Protein AF-A0A0R2TH17-F1 (afdb_monomer)

Radius of gyration: 11.71 Å; Cα contacts (8 Å, |Δi|>4): 81; chains: 1; bounding box: 26×22×29 Å

Sequence (61 aa):
MNINFLNFNSAFNFMKEIAKISEELNHHPQWTNNYNKLEIILWTHDKQALTSLDFTLAKRI

Mean predicted aligned error: 1.88 Å

Secondary structure (DSSP, 8-state):
-EEE-SSHHHHHHHHHHHHHHHHHHT---EEEEETTEEEEE--BTTTTB--HHHHHHHHH-

Structure (mmCIF, N/CA/C/O backbone):
data_AF-A0A0R2TH17-F1
#
_entry.id   AF-A0A0R2TH17-F1
#
loop_
_atom_site.group_PDB
_atom_site.id
_atom_site.type_symbol
_atom_site.label_atom_id
_atom_site.label_alt_id
_atom_site.label_comp_id
_atom_site.label_asym_id
_atom_site.label_entity_id
_atom_site.label_seq_id
_atom_site.pdbx_PDB_ins_code
_atom_site.Cartn_x
_atom_site.Cartn_y
_atom_site.Cartn_z
_atom_site.occupancy
_atom_site.B_iso_or_equiv
_atom_site.auth_seq_id
_atom_site.auth_comp_id
_atom_site.auth_asym_id
_atom_site.auth_atom_id
_atom_site.pdbx_PDB_model_num
ATOM 1 N N . MET A 1 1 ? -0.538 8.301 -3.308 1.00 92.69 1 MET A N 1
ATOM 2 C CA . MET A 1 1 ? -1.922 8.183 -2.794 1.00 92.69 1 MET A CA 1
ATOM 3 C C . MET A 1 1 ? -1.926 8.610 -1.341 1.00 92.69 1 MET A C 1
ATOM 5 O O . MET A 1 1 ? -0.978 8.282 -0.646 1.00 92.69 1 MET A O 1
ATOM 9 N N . ASN A 1 2 ? -2.953 9.332 -0.897 1.00 96.81 2 ASN A N 1
ATOM 10 C CA . ASN A 1 2 ? -3.100 9.765 0.494 1.00 96.81 2 ASN A CA 1
ATOM 11 C C . ASN A 1 2 ? -4.448 9.277 1.017 1.00 96.81 2 ASN A C 1
ATOM 13 O O . ASN A 1 2 ? -5.483 9.663 0.476 1.00 96.81 2 ASN A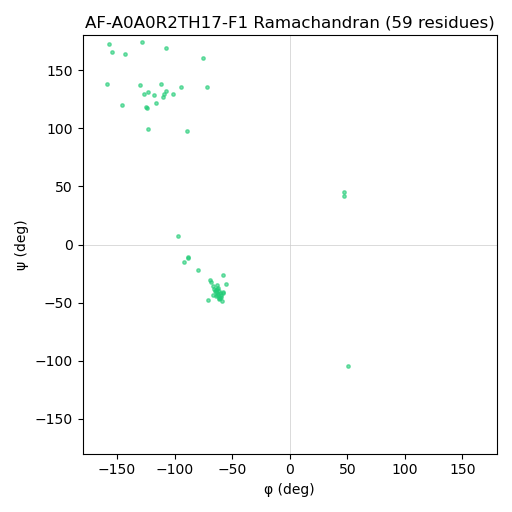 O 1
ATOM 17 N N . ILE A 1 3 ? -4.430 8.419 2.035 1.00 98.00 3 ILE A N 1
ATOM 18 C CA . ILE A 1 3 ? -5.624 7.755 2.563 1.00 98.00 3 ILE A CA 1
ATOM 19 C C . I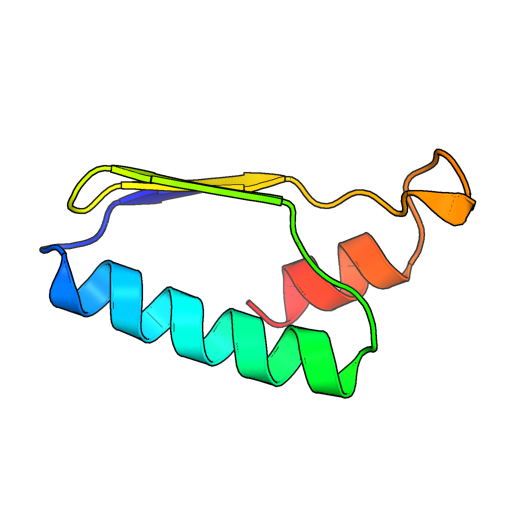LE A 1 3 ? -5.751 8.071 4.051 1.00 98.00 3 ILE A C 1
ATOM 21 O O . ILE A 1 3 ? -4.790 7.944 4.810 1.00 98.00 3 ILE A O 1
ATOM 25 N N . ASN A 1 4 ? -6.951 8.479 4.466 1.00 98.31 4 ASN A N 1
ATOM 26 C CA . ASN A 1 4 ? -7.290 8.716 5.864 1.00 98.31 4 ASN A CA 1
ATOM 27 C C . ASN A 1 4 ? -8.249 7.624 6.346 1.00 98.31 4 ASN A C 1
ATOM 29 O O . ASN A 1 4 ? -9.278 7.372 5.723 1.00 98.31 4 ASN A O 1
ATOM 33 N N . PHE A 1 5 ? -7.925 7.016 7.479 1.00 98.38 5 PHE A N 1
ATOM 34 C CA . PHE A 1 5 ? -8.707 5.973 8.130 1.00 98.38 5 PHE A CA 1
ATOM 35 C C . PHE A 1 5 ? -9.385 6.502 9.395 1.00 98.38 5 PHE A C 1
ATOM 37 O O . PHE A 1 5 ? -9.065 7.580 9.897 1.00 98.38 5 PHE A O 1
ATOM 44 N N . LEU A 1 6 ? -10.303 5.719 9.962 1.00 98.44 6 LEU A N 1
ATOM 45 C CA . LEU A 1 6 ? -10.943 6.067 11.233 1.00 98.44 6 LEU A CA 1
ATOM 46 C C . LEU A 1 6 ? -9.944 6.059 12.405 1.00 98.44 6 LEU A C 1
ATOM 48 O O . LEU A 1 6 ? -10.027 6.887 13.306 1.00 98.44 6 LEU A O 1
ATOM 52 N N . ASN A 1 7 ? -9.006 5.111 12.407 1.00 98.38 7 ASN A N 1
ATOM 53 C CA . ASN A 1 7 ? -8.029 4.913 13.476 1.00 98.38 7 ASN A CA 1
ATOM 54 C C . ASN A 1 7 ? -6.782 4.171 12.965 1.00 98.38 7 ASN A C 1
ATOM 56 O O . ASN A 1 7 ? -6.758 3.670 11.839 1.00 98.38 7 ASN A O 1
ATOM 60 N N . PHE A 1 8 ? -5.761 4.079 13.821 1.00 98.69 8 PHE A N 1
ATOM 61 C CA . PHE A 1 8 ? -4.502 3.394 13.516 1.00 98.69 8 PHE A CA 1
ATOM 62 C C . PHE A 1 8 ? -4.690 1.919 13.139 1.00 98.69 8 PHE A C 1
ATOM 64 O O . PHE A 1 8 ? -4.097 1.456 12.171 1.00 98.69 8 PHE A O 1
ATOM 71 N N . ASN A 1 9 ? -5.560 1.183 13.842 1.00 98.69 9 ASN A N 1
ATOM 72 C CA . ASN A 1 9 ? -5.780 -0.238 13.554 1.00 98.69 9 ASN A CA 1
ATOM 73 C C . ASN A 1 9 ? -6.339 -0.456 12.136 1.00 98.69 9 ASN A C 1
ATOM 75 O O . ASN A 1 9 ? -5.954 -1.394 11.445 1.00 98.69 9 ASN A O 1
ATOM 79 N N . SER A 1 10 ? -7.213 0.442 11.673 1.00 98.69 10 SER A N 1
ATOM 80 C CA . SER A 1 10 ? -7.765 0.405 10.313 1.00 98.69 10 SER A CA 1
ATOM 81 C C . SER A 1 10 ? -6.688 0.677 9.257 1.00 98.69 10 SER A C 1
ATOM 83 O O . SER A 1 10 ? -6.610 -0.056 8.274 1.00 98.69 10 SER A O 1
ATOM 85 N N . ALA A 1 11 ? -5.820 1.669 9.492 1.00 98.75 11 ALA A N 1
ATOM 86 C CA . ALA A 1 11 ? -4.686 1.959 8.613 1.00 98.75 11 ALA A CA 1
ATOM 87 C C . ALA A 1 11 ? -3.712 0.772 8.541 1.00 98.75 11 ALA A C 1
ATOM 89 O O . ALA A 1 11 ? -3.338 0.336 7.455 1.00 98.75 11 ALA A O 1
ATOM 90 N N . PHE A 1 12 ? -3.364 0.190 9.690 1.00 98.75 12 PHE A N 1
ATOM 91 C CA . PHE A 1 12 ? -2.444 -0.941 9.758 1.00 98.75 12 PHE A CA 1
ATOM 92 C C . PHE A 1 12 ? -3.021 -2.215 9.122 1.00 98.75 12 PHE A C 1
ATOM 94 O O . PHE A 1 12 ? -2.301 -2.968 8.468 1.00 98.75 12 PHE A O 1
ATOM 101 N N . ASN A 1 13 ? -4.329 -2.459 9.254 1.00 98.62 13 ASN A N 1
ATOM 102 C CA . ASN A 1 13 ? -4.980 -3.566 8.552 1.00 98.62 13 ASN A CA 1
ATOM 103 C C . ASN A 1 13 ? -4.894 -3.405 7.033 1.00 98.62 13 ASN A C 1
ATOM 105 O O . ASN A 1 13 ? -4.556 -4.367 6.352 1.00 98.62 13 ASN A O 1
ATOM 109 N N . PHE A 1 14 ? -5.108 -2.196 6.518 1.00 98.44 14 PHE A N 1
ATOM 110 C CA . PHE A 1 14 ? -4.936 -1.921 5.094 1.00 98.44 14 PHE A CA 1
ATOM 111 C C . PHE A 1 14 ? -3.477 -2.095 4.640 1.00 98.44 14 PHE A C 1
ATOM 113 O O . PHE A 1 14 ? -3.222 -2.686 3.594 1.00 98.44 14 PHE A O 1
ATOM 120 N N . MET A 1 15 ? -2.506 -1.684 5.464 1.00 98.56 15 MET A N 1
ATOM 121 C CA . MET A 1 15 ? -1.086 -1.945 5.203 1.00 98.56 15 MET A CA 1
ATOM 122 C C . MET A 1 15 ? -0.784 -3.448 5.075 1.00 98.56 15 MET A C 1
ATOM 124 O O . MET A 1 15 ? -0.054 -3.847 4.172 1.00 98.56 15 MET A O 1
ATOM 128 N N . LYS A 1 16 ? -1.369 -4.311 5.916 1.00 98.62 16 LYS A N 1
ATOM 129 C CA . LYS A 1 16 ? -1.182 -5.772 5.793 1.00 98.62 16 LYS A CA 1
ATOM 130 C C . LYS A 1 16 ? -1.695 -6.327 4.462 1.00 98.62 16 LYS A C 1
ATOM 132 O O . LYS A 1 16 ? -1.031 -7.181 3.879 1.00 98.62 16 LYS A O 1
ATOM 137 N N . GLU A 1 17 ? -2.835 -5.839 3.974 1.00 98.31 17 GLU A N 1
ATOM 138 C CA . GLU A 1 17 ? -3.366 -6.254 2.668 1.00 98.31 17 GLU A CA 1
ATOM 139 C C . GLU A 1 17 ? -2.433 -5.833 1.527 1.00 98.31 17 GLU A C 1
ATOM 141 O O . GLU A 1 17 ? -2.096 -6.649 0.668 1.00 98.31 17 GLU A O 1
ATOM 146 N N . ILE A 1 18 ? -1.925 -4.596 1.566 1.00 98.31 18 ILE A N 1
ATOM 147 C CA . ILE A 1 18 ? -0.923 -4.128 0.601 1.00 98.31 18 ILE A CA 1
ATOM 148 C C . 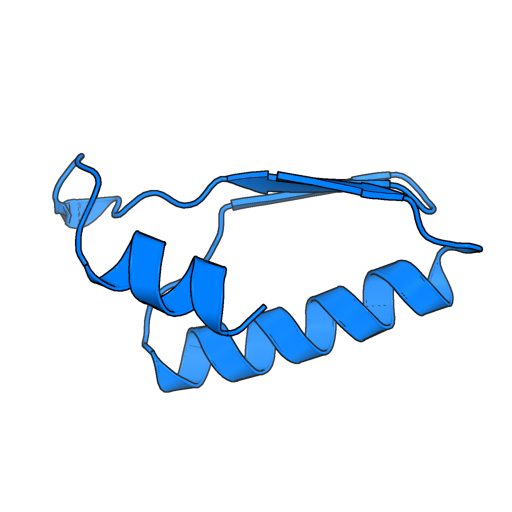ILE A 1 18 ? 0.340 -4.995 0.659 1.00 98.31 18 ILE A C 1
ATOM 150 O O . ILE A 1 18 ? 0.864 -5.355 -0.392 1.00 98.31 18 ILE A O 1
ATOM 154 N N . ALA A 1 19 ? 0.828 -5.351 1.852 1.00 98.56 19 ALA A N 1
ATOM 155 C CA . ALA A 1 19 ? 2.017 -6.190 2.005 1.00 98.56 19 ALA A CA 1
ATOM 156 C C . ALA A 1 19 ? 1.825 -7.562 1.341 1.00 98.56 19 ALA A C 1
ATOM 158 O O . ALA A 1 19 ? 2.679 -7.995 0.573 1.00 98.56 19 ALA A O 1
ATOM 159 N N . LYS A 1 20 ? 0.667 -8.202 1.548 1.00 98.62 20 LYS A N 1
ATOM 160 C CA . LYS A 1 20 ? 0.322 -9.466 0.882 1.00 98.62 20 LYS A CA 1
ATOM 161 C C . LYS A 1 20 ? 0.331 -9.328 -0.646 1.00 98.62 20 LYS A C 1
ATOM 163 O O . LYS A 1 20 ? 0.946 -10.139 -1.330 1.00 98.62 20 LYS A O 1
ATOM 168 N N . ILE A 1 21 ? -0.323 -8.295 -1.178 1.00 98.31 21 ILE A N 1
ATOM 169 C CA . ILE A 1 21 ? -0.374 -8.035 -2.627 1.00 98.31 21 ILE A CA 1
ATOM 170 C C . ILE A 1 21 ? 1.026 -7.746 -3.188 1.00 98.31 21 ILE A C 1
ATOM 172 O O . ILE A 1 21 ? 1.341 -8.178 -4.296 1.00 98.31 21 ILE A O 1
ATOM 176 N N . SER A 1 22 ? 1.856 -7.030 -2.428 1.00 98.25 22 SER A N 1
ATOM 177 C CA . SER A 1 22 ? 3.221 -6.670 -2.824 1.00 98.25 22 SER A CA 1
ATOM 178 C C . SER A 1 22 ? 4.099 -7.909 -2.991 1.00 98.25 22 SER A C 1
ATOM 180 O O . SER A 1 22 ? 4.794 -8.026 -3.996 1.00 98.25 22 SER A O 1
ATOM 182 N N . GLU A 1 23 ? 4.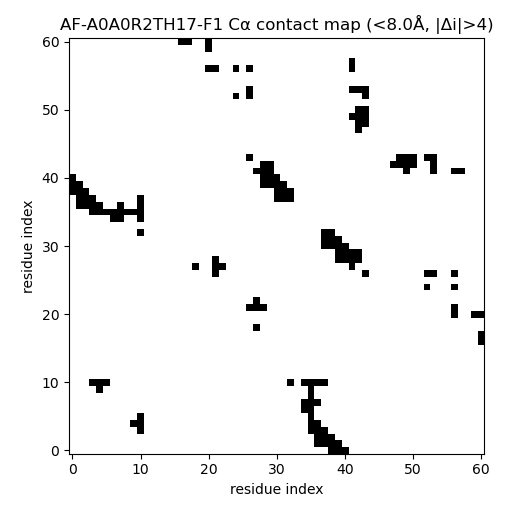008 -8.870 -2.064 1.00 98.31 23 GLU A N 1
ATOM 183 C CA . GLU A 1 23 ? 4.718 -10.153 -2.163 1.00 98.31 23 GLU A CA 1
ATOM 184 C C . GLU A 1 23 ? 4.239 -10.986 -3.359 1.00 98.31 23 GLU A C 1
ATOM 186 O O . GLU A 1 23 ? 5.052 -11.546 -4.089 1.00 98.31 23 GLU A O 1
ATOM 191 N N . GLU A 1 24 ? 2.929 -11.024 -3.626 1.00 97.75 24 GLU A N 1
ATOM 192 C CA . GLU A 1 24 ? 2.391 -11.732 -4.796 1.00 97.75 24 GLU A CA 1
ATOM 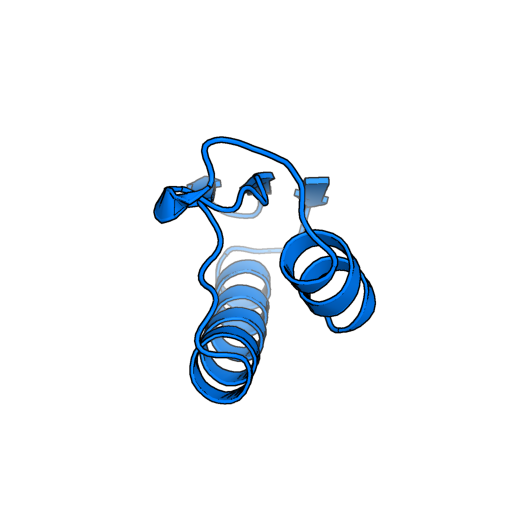193 C C . GLU A 1 24 ? 2.870 -11.137 -6.132 1.00 97.75 24 GLU A C 1
ATOM 195 O O . GLU A 1 24 ? 3.045 -11.868 -7.107 1.00 97.75 24 GLU A O 1
ATOM 200 N N . LEU A 1 25 ? 3.054 -9.815 -6.195 1.00 96.88 25 LEU A N 1
ATOM 201 C CA . LEU A 1 25 ? 3.546 -9.117 -7.386 1.00 96.88 25 LEU A CA 1
ATOM 202 C C . LEU A 1 25 ? 5.075 -9.028 -7.452 1.00 96.88 25 LEU A C 1
ATOM 204 O O . LEU A 1 25 ? 5.599 -8.614 -8.486 1.00 96.88 25 LEU A O 1
ATOM 208 N N . ASN A 1 26 ? 5.774 -9.377 -6.367 1.00 96.62 26 ASN A N 1
ATOM 209 C CA . ASN A 1 26 ? 7.182 -9.049 -6.150 1.00 96.62 26 ASN A CA 1
ATOM 210 C C . ASN A 1 26 ? 7.484 -7.566 -6.466 1.00 96.62 26 ASN A C 1
ATOM 212 O O . ASN A 1 26 ? 8.430 -7.244 -7.187 1.00 96.62 26 ASN A O 1
ATOM 216 N N . HIS A 1 27 ? 6.620 -6.671 -5.979 1.00 97.62 27 HIS A N 1
ATOM 217 C CA . HIS A 1 27 ? 6.707 -5.229 -6.203 1.00 97.62 27 HIS A CA 1
ATOM 218 C C . HIS A 1 27 ? 6.204 -4.480 -4.976 1.00 97.62 27 HIS A C 1
ATOM 220 O O . HIS A 1 27 ? 5.048 -4.643 -4.584 1.00 97.62 27 HIS A O 1
ATOM 226 N N . HIS A 1 28 ? 7.057 -3.658 -4.370 1.00 97.94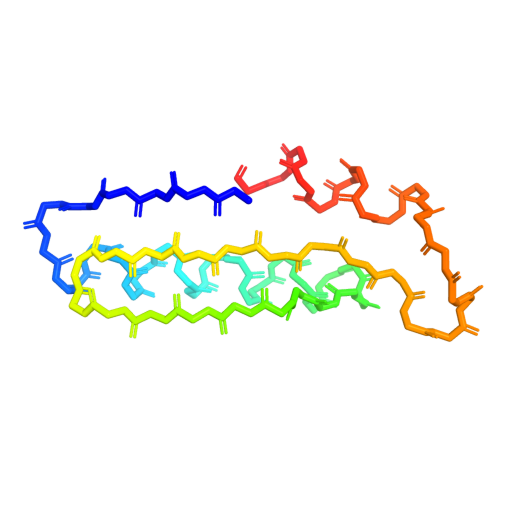 28 HIS A N 1
ATOM 227 C CA . HIS A 1 28 ? 6.802 -3.072 -3.055 1.00 97.94 28 HIS A CA 1
ATOM 228 C C . HIS A 1 28 ? 6.589 -1.558 -3.139 1.00 97.94 28 HIS A C 1
ATOM 230 O O . HIS A 1 28 ? 7.332 -0.870 -3.841 1.00 97.94 28 HIS A O 1
ATOM 236 N N . PRO A 1 29 ? 5.605 -1.004 -2.410 1.00 97.44 29 PRO A N 1
ATOM 237 C CA . PRO A 1 29 ? 5.431 0.434 -2.311 1.00 97.44 29 PRO A CA 1
ATOM 238 C C . PRO A 1 29 ? 6.486 1.055 -1.390 1.00 97.44 29 PRO A C 1
ATOM 240 O O . PRO A 1 29 ? 7.004 0.418 -0.472 1.00 97.44 29 PRO A O 1
ATOM 243 N N . GLN A 1 30 ? 6.679 2.360 -1.537 1.00 97.38 30 GLN A N 1
ATOM 244 C CA . GLN A 1 30 ? 7.170 3.202 -0.455 1.00 97.38 30 GLN A CA 1
ATOM 245 C C . GLN A 1 30 ? 5.964 3.824 0.255 1.00 97.38 30 GLN A C 1
ATOM 247 O O . GLN A 1 30 ? 5.047 4.322 -0.395 1.00 97.38 30 GLN A O 1
ATOM 252 N N . TRP A 1 31 ? 5.945 3.834 1.586 1.00 97.44 31 TRP A N 1
ATOM 253 C CA . TRP A 1 31 ? 4.866 4.484 2.331 1.00 97.44 31 TRP A CA 1
ATOM 254 C C . TRP A 1 31 ? 5.331 5.174 3.608 1.00 97.44 31 TRP A C 1
ATOM 256 O O . TRP A 1 31 ? 6.414 4.905 4.128 1.00 97.44 31 TRP A O 1
ATOM 266 N N . THR A 1 32 ? 4.480 6.046 4.140 1.00 98.50 32 THR A N 1
ATOM 267 C CA . THR A 1 32 ? 4.572 6.536 5.517 1.00 98.50 32 THR A CA 1
ATOM 268 C C . THR A 1 32 ? 3.213 6.389 6.195 1.00 98.50 32 THR A C 1
ATOM 270 O O . THR A 1 32 ? 2.172 6.672 5.599 1.00 98.50 32 THR A O 1
ATOM 273 N N . ASN A 1 33 ? 3.203 5.927 7.448 1.00 98.56 33 ASN A N 1
ATOM 274 C CA . ASN A 1 33 ? 1.993 5.856 8.263 1.00 98.56 33 ASN A CA 1
ATOM 275 C C . ASN A 1 33 ? 2.122 6.772 9.486 1.00 98.56 33 ASN A C 1
ATOM 277 O O . ASN A 1 33 ? 3.029 6.611 10.298 1.00 98.56 33 ASN A O 1
ATOM 281 N N . ASN A 1 34 ? 1.194 7.720 9.622 1.00 98.62 34 ASN A N 1
ATOM 282 C CA . ASN A 1 34 ? 1.088 8.622 10.765 1.00 98.62 34 ASN A CA 1
ATOM 283 C C . ASN A 1 34 ? -0.309 8.497 11.384 1.00 98.62 34 ASN A C 1
ATOM 285 O O . ASN A 1 34 ? -1.278 9.065 10.874 1.00 98.62 34 ASN A O 1
ATOM 289 N N . TYR A 1 35 ? -0.411 7.725 12.469 1.00 98.50 35 TYR A N 1
ATOM 290 C CA . TYR A 1 35 ? -1.672 7.345 13.107 1.00 98.50 35 TYR A CA 1
ATOM 291 C C . TYR A 1 35 ? -2.677 6.778 12.084 1.00 98.50 35 TYR A C 1
ATOM 293 O O . TYR A 1 35 ? -2.529 5.656 11.606 1.00 98.50 35 TYR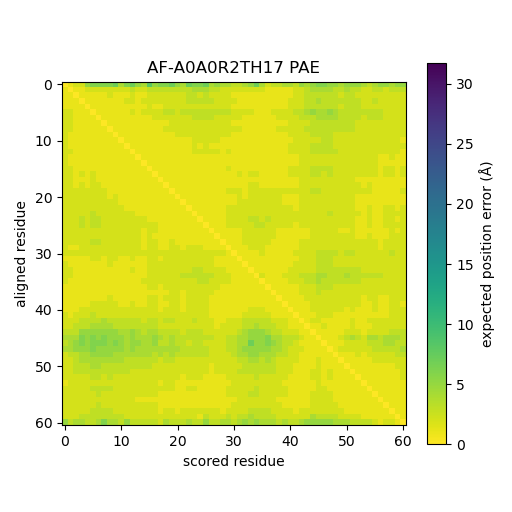 A O 1
ATOM 301 N N . ASN A 1 36 ? -3.691 7.550 11.710 1.00 98.50 36 ASN A N 1
ATOM 302 C CA . ASN A 1 36 ? -4.737 7.142 10.782 1.00 98.50 36 ASN A CA 1
ATOM 303 C C . ASN A 1 36 ? -4.494 7.604 9.337 1.00 98.50 36 ASN A C 1
ATOM 305 O O . ASN A 1 36 ? -5.388 7.458 8.509 1.00 98.50 36 ASN A O 1
ATOM 309 N N . LYS A 1 37 ? -3.329 8.176 9.025 1.00 98.75 37 LYS A N 1
ATOM 310 C CA . LYS A 1 37 ? -2.977 8.645 7.680 1.00 98.75 37 LYS A CA 1
ATOM 311 C C . LYS A 1 37 ? -1.942 7.720 7.061 1.00 98.75 37 LYS A C 1
ATOM 313 O O . LYS A 1 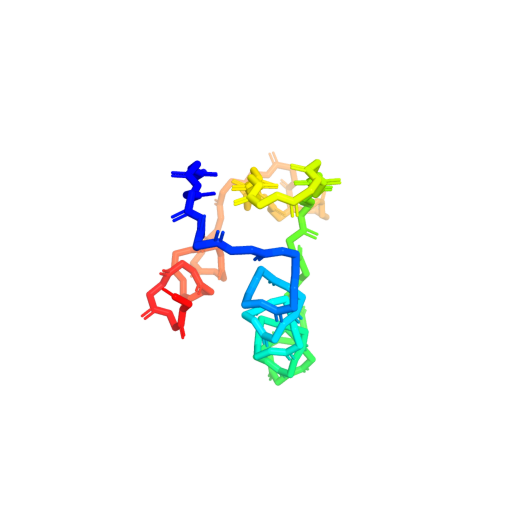37 ? -0.951 7.389 7.714 1.00 98.75 37 LYS A O 1
ATOM 318 N N . LEU A 1 38 ? -2.171 7.314 5.820 1.00 98.69 38 LEU A N 1
ATOM 319 C CA . LEU A 1 38 ? -1.244 6.511 5.032 1.00 98.69 38 LEU A CA 1
ATOM 320 C C . LEU A 1 38 ? -0.959 7.227 3.714 1.00 98.69 38 LEU A C 1
ATOM 322 O O . LEU A 1 38 ? -1.865 7.451 2.907 1.00 98.69 38 LEU A O 1
ATOM 326 N N . GLU A 1 39 ? 0.302 7.576 3.506 1.00 98.69 39 GLU A N 1
ATOM 327 C CA . GLU A 1 39 ? 0.810 8.081 2.236 1.00 98.69 39 GLU A CA 1
ATOM 328 C C . GLU A 1 39 ? 1.547 6.950 1.520 1.00 98.69 39 GLU A C 1
ATOM 330 O O . GLU A 1 39 ? 2.400 6.300 2.116 1.00 98.69 39 GLU A O 1
ATOM 335 N N . ILE A 1 40 ? 1.216 6.710 0.252 1.00 98.31 40 ILE A N 1
ATOM 336 C CA . ILE A 1 40 ? 1.771 5.623 -0.564 1.00 98.31 40 ILE A CA 1
ATOM 337 C C . ILE A 1 40 ? 2.336 6.198 -1.859 1.00 98.31 40 ILE A C 1
ATOM 339 O O . ILE A 1 40 ? 1.635 6.901 -2.594 1.00 98.31 40 ILE A O 1
ATOM 343 N N . ILE A 1 41 ? 3.572 5.840 -2.172 1.00 97.94 41 ILE A N 1
ATOM 344 C CA . ILE A 1 41 ? 4.282 6.158 -3.406 1.00 97.94 41 ILE A CA 1
ATOM 345 C C . ILE A 1 41 ? 4.605 4.835 -4.098 1.00 97.94 41 ILE A C 1
ATOM 347 O O . ILE A 1 41 ? 5.153 3.921 -3.484 1.00 97.94 41 ILE A O 1
ATOM 351 N N . LEU A 1 42 ? 4.246 4.736 -5.377 1.00 97.81 42 LEU A N 1
ATOM 352 C CA . LEU A 1 42 ? 4.560 3.586 -6.219 1.00 97.81 42 LEU A CA 1
ATOM 353 C C . LEU A 1 42 ? 5.588 4.005 -7.258 1.00 97.81 42 LEU A C 1
ATOM 355 O O . LEU A 1 42 ? 5.401 5.015 -7.943 1.00 97.81 42 LEU A O 1
ATOM 359 N N . TRP A 1 43 ? 6.678 3.254 -7.321 1.00 97.19 43 TRP A N 1
ATOM 360 C CA . TRP A 1 43 ? 7.780 3.489 -8.232 1.00 97.19 43 TRP A CA 1
ATOM 361 C C . TRP A 1 43 ? 8.589 2.209 -8.417 1.00 97.19 43 TRP A C 1
ATOM 363 O O . TRP A 1 43 ? 8.919 1.522 -7.450 1.00 97.19 43 TRP A O 1
ATOM 373 N N . THR A 1 44 ? 8.989 1.921 -9.651 1.00 97.00 44 THR A N 1
ATOM 374 C CA . THR A 1 44 ? 9.849 0.777 -9.941 1.00 97.00 44 THR A CA 1
ATOM 375 C C . THR A 1 44 ? 11.319 1.187 -9.845 1.00 97.00 44 THR A C 1
ATOM 377 O O . THR A 1 44 ? 11.894 1.770 -10.768 1.00 97.00 44 THR A O 1
ATOM 380 N N . HIS A 1 45 ? 11.933 0.898 -8.692 1.00 90.62 45 HIS A N 1
ATOM 381 C CA . HIS A 1 45 ? 13.273 1.378 -8.334 1.00 90.62 45 HIS A CA 1
ATOM 382 C C . HIS A 1 45 ? 14.385 0.919 -9.289 1.00 90.62 45 HIS A C 1
ATOM 384 O O . HIS A 1 45 ? 15.238 1.729 -9.648 1.00 90.62 45 HIS A O 1
ATOM 390 N N . ASP A 1 46 ? 14.378 -0.342 -9.729 1.00 91.44 46 ASP A N 1
ATOM 391 C CA . ASP A 1 46 ? 15.417 -0.898 -10.610 1.00 91.44 46 ASP A CA 1
ATOM 392 C C . ASP A 1 46 ? 15.373 -0.297 -12.023 1.00 91.44 46 ASP A C 1
ATOM 394 O O . ASP A 1 46 ? 16.407 -0.168 -12.679 1.00 91.44 46 ASP A O 1
ATOM 398 N N . LYS A 1 47 ? 14.181 0.096 -12.488 1.00 94.69 47 LYS A N 1
ATOM 399 C CA . LYS A 1 47 ? 13.981 0.770 -13.778 1.00 94.69 47 LYS A CA 1
ATOM 400 C C . LYS A 1 47 ? 14.110 2.281 -13.704 1.00 94.69 47 LYS A C 1
ATOM 402 O O . LYS A 1 47 ? 14.161 2.911 -14.756 1.00 94.69 47 LYS A O 1
ATOM 407 N N . GLN A 1 48 ? 14.152 2.848 -12.497 1.00 94.94 48 GLN A N 1
ATOM 408 C CA . GLN A 1 48 ? 14.101 4.294 -12.278 1.00 94.94 48 GLN A CA 1
ATOM 409 C C . GLN A 1 48 ? 12.975 4.944 -13.103 1.00 94.94 48 GLN A C 1
ATOM 411 O O . GLN A 1 48 ? 13.154 6.005 -13.701 1.00 94.94 48 GLN A O 1
ATOM 416 N N . ALA A 1 49 ? 11.816 4.284 -13.153 1.00 96.06 49 ALA A N 1
ATOM 417 C CA . ALA A 1 49 ? 10.666 4.716 -13.935 1.00 96.06 49 ALA A CA 1
ATOM 418 C C . ALA A 1 49 ? 9.356 4.184 -13.341 1.00 96.06 49 ALA A C 1
ATOM 420 O O . ALA A 1 49 ? 9.351 3.237 -12.553 1.00 96.06 49 ALA A O 1
ATOM 421 N N . LEU A 1 50 ? 8.234 4.752 -13.791 1.00 97.75 50 LEU A N 1
ATOM 422 C CA . LEU A 1 50 ? 6.935 4.099 -13.653 1.00 97.75 50 LEU A CA 1
ATOM 423 C C . LEU A 1 50 ? 6.852 2.915 -14.617 1.00 97.75 50 LEU A C 1
ATOM 425 O O . LEU A 1 50 ? 7.185 3.040 -15.798 1.00 97.75 50 LEU A O 1
ATOM 429 N N . THR A 1 51 ? 6.348 1.787 -14.133 1.00 97.88 51 THR A N 1
ATOM 430 C CA . THR A 1 51 ? 6.093 0.599 -14.951 1.00 97.88 51 THR A CA 1
ATOM 431 C C . THR A 1 51 ? 4.667 0.095 -14.771 1.00 97.88 51 THR A C 1
ATOM 433 O O . THR A 1 51 ? 3.899 0.583 -13.941 1.00 97.88 51 THR A O 1
ATOM 436 N N . SER A 1 52 ? 4.289 -0.917 -15.553 1.00 97.62 52 SER A N 1
ATOM 437 C CA . SER A 1 52 ? 3.000 -1.595 -15.408 1.00 97.62 52 SER A CA 1
ATOM 438 C C . SER A 1 52 ? 2.791 -2.197 -14.016 1.00 97.62 52 SER A C 1
ATOM 440 O O . SER A 1 52 ? 1.637 -2.311 -13.599 1.00 97.62 52 SER A O 1
ATOM 442 N N . LEU A 1 53 ? 3.858 -2.547 -13.286 1.00 97.38 53 LEU A N 1
ATOM 443 C CA . LEU A 1 53 ? 3.764 -3.064 -11.918 1.00 97.38 53 LEU A CA 1
ATOM 444 C C . LEU A 1 53 ? 3.212 -2.007 -10.959 1.00 97.38 53 LEU A C 1
ATOM 446 O O . LEU A 1 53 ? 2.332 -2.326 -10.164 1.00 97.38 53 LEU A O 1
ATOM 450 N N . ASP A 1 54 ? 3.622 -0.745 -11.109 1.00 98.06 54 ASP A N 1
ATOM 451 C CA . ASP A 1 54 ? 3.102 0.371 -10.310 1.00 98.06 54 ASP A CA 1
ATOM 452 C C . ASP A 1 54 ? 1.594 0.542 -10.521 1.00 98.06 54 ASP A C 1
ATOM 454 O O . ASP A 1 54 ? 0.818 0.604 -9.568 1.00 98.06 54 ASP A O 1
ATOM 458 N N . PHE A 1 55 ? 1.148 0.534 -11.779 1.00 97.88 55 PHE A N 1
ATOM 459 C CA . PHE A 1 55 ? -0.278 0.624 -12.104 1.00 97.88 55 PHE A CA 1
ATOM 460 C C . PHE A 1 55 ? -1.063 -0.623 -11.680 1.00 97.88 55 PHE A C 1
ATOM 462 O O . PHE A 1 55 ? -2.244 -0.522 -11.350 1.00 97.88 55 PHE A O 1
ATOM 469 N N . THR A 1 56 ? -0.434 -1.799 -11.705 1.00 97.94 56 THR A N 1
ATOM 470 C CA . THR A 1 56 ? -1.063 -3.058 -11.284 1.00 97.94 56 THR A CA 1
ATOM 471 C C . THR A 1 56 ? -1.257 -3.078 -9.776 1.00 97.94 56 THR A C 1
ATOM 473 O O . THR A 1 56 ? -2.365 -3.353 -9.321 1.00 97.94 56 THR A O 1
ATOM 476 N N . LEU A 1 57 ? -0.227 -2.720 -9.006 1.00 97.56 57 LEU A N 1
ATOM 477 C CA . LEU A 1 57 ? -0.318 -2.603 -7.556 1.00 97.56 57 LEU A CA 1
ATOM 478 C C . LEU A 1 57 ? -1.356 -1.543 -7.165 1.00 97.56 57 LEU A C 1
ATOM 480 O O . LEU A 1 57 ? -2.241 -1.852 -6.377 1.00 97.56 57 LEU A O 1
ATOM 484 N N . ALA A 1 58 ? -1.347 -0.364 -7.800 1.00 97.44 58 ALA A N 1
ATOM 485 C CA . ALA A 1 58 ? -2.337 0.693 -7.557 1.00 97.44 58 ALA A CA 1
ATOM 486 C C . ALA A 1 58 ? -3.794 0.243 -7.750 1.00 97.44 58 ALA A C 1
ATOM 488 O O . ALA A 1 58 ? -4.679 0.742 -7.071 1.00 97.44 58 ALA A O 1
ATOM 489 N N . LYS A 1 59 ? -4.061 -0.664 -8.700 1.00 97.19 59 LYS A N 1
ATOM 490 C CA . LYS A 1 59 ? -5.414 -1.185 -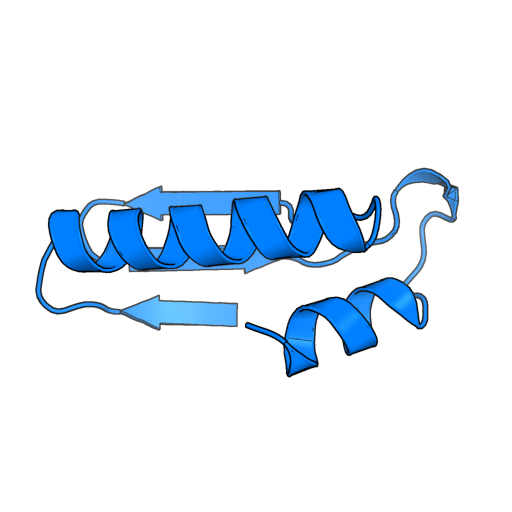8.965 1.00 97.19 59 LYS A CA 1
ATOM 491 C C . LYS A 1 59 ? -5.854 -2.261 -7.978 1.00 97.19 59 LYS A C 1
ATOM 493 O O . LYS A 1 59 ? -7.045 -2.551 -7.906 1.00 97.19 59 LYS A O 1
ATOM 498 N N . ARG A 1 60 ? -4.904 -2.920 -7.313 1.00 96.31 60 ARG A N 1
ATOM 499 C CA . ARG A 1 60 ? -5.176 -4.018 -6.381 1.00 96.31 60 ARG A CA 1
ATOM 500 C C . ARG A 1 60 ? -5.352 -3.543 -4.939 1.00 96.31 60 ARG A C 1
ATOM 502 O O . ARG A 1 60 ? -5.833 -4.338 -4.136 1.00 96.31 60 ARG A O 1
ATOM 509 N N . ILE A 1 61 ? -4.958 -2.306 -4.632 1.00 92.44 61 ILE A N 1
ATOM 510 C CA . ILE A 1 61 ? -5.012 -1.703 -3.293 1.00 92.44 61 ILE A CA 1
ATOM 511 C C . ILE A 1 61 ? -6.120 -0.660 -3.188 1.00 92.44 61 ILE A C 1
ATOM 513 O O . ILE A 1 61 ? -6.412 0.011 -4.200 1.00 92.44 61 ILE A O 1
#

Solvent-accessible surface area (backbone atoms only — not comparable to full-atom values): 3581 Å² total; per-residue (Å²): 88,80,47,79,44,95,36,45,68,57,37,53,53,53,50,53,54,47,52,55,53,19,63,76,66,73,50,67,70,50,71,51,76,58,68,26,34,40,40,44,47,70,55,38,75,93,74,75,40,86,47,71,63,39,59,50,54,60,71,76,98

Nearest PDB structures (foldseek):
  4c45-assembly1_A  TM=9.908E-01  e=3.443E-06  Homo sapiens
  4wil-assembly1_A  TM=1.003E+00  e=4.802E-06  Mus musculus
  3jst-assembly2_B  TM=9.767E-01  e=3.679E-06  Brucella melitensis
  1ru0-assembly1_A  TM=1.003E+00  e=8.176E-06  Mus musculus
  1usm-assembly1_A-2  TM=9.360E-01  e=1.528E-04  Thermus thermophilus HB8

Foldseek 3Di:
DKDFAPWQVRVVVVVVQLVVVCVVLVAHWDWDDDTRMIDTHGDDVVVRGDDVSSVVSVVSD

pLDDT: mean 97.49, std 1.74, range [90.62, 98.75]